Protein AF-A0A084SYF5-F1 (afdb_monomer)

Radius of gyration: 14.63 Å; Cα contacts (8 Å, |Δi|>4): 144; chains: 1; bounding box: 39×31×36 Å

pLDDT: mean 94.04, std 8.57, range [54.0, 98.5]

Mean predicted aligned error: 3.79 Å

Secondary structure (DSSP, 8-state):
-----EEEESHHHHHHHHHHTT--S--HHHHTT-EEEHHHHHHHHHHHHHS-HHHHTTSTT--GGGTTTHHHHHHHHHHHHHHHT-SEEEEES--HHHHHHHHHH-PPP-

Structure (mmCIF, N/CA/C/O backbone):
data_AF-A0A084SYF5-F1
#
_entry.id   AF-A0A084SYF5-F1
#
loop_
_atom_site.group_PDB
_atom_site.id
_atom_site.type_symbol
_atom_site.label_atom_id
_atom_site.label_alt_id
_atom_site.label_comp_id
_atom_site.label_asym_id
_atom_site.label_entity_id
_atom_site.label_seq_id
_atom_site.pdbx_PDB_ins_code
_atom_site.Cartn_x
_atom_site.Cartn_y
_atom_site.Cartn_z
_atom_site.occupancy
_atom_site.B_iso_or_equiv
_atom_site.auth_seq_id
_atom_site.auth_comp_id
_atom_site.auth_asym_id
_atom_site.auth_atom_id
_atom_site.pdbx_PDB_model_num
ATOM 1 N N . ARG A 1 1 ? -14.765 6.091 21.985 1.00 54.44 1 ARG A N 1
ATOM 2 C CA . ARG A 1 1 ? -14.442 6.034 20.538 1.00 54.44 1 ARG A CA 1
ATOM 3 C C . ARG A 1 1 ? -14.595 4.572 20.147 1.00 54.44 1 ARG A C 1
ATOM 5 O O . ARG A 1 1 ? -14.034 3.759 20.860 1.00 54.44 1 ARG A O 1
ATOM 12 N N . GLN A 1 2 ? -15.418 4.225 19.156 1.00 54.00 2 GLN A N 1
ATOM 13 C CA . GLN A 1 2 ? -15.383 2.860 18.613 1.00 54.00 2 GLN A CA 1
ATOM 14 C C . GLN A 1 2 ? -13.997 2.633 17.998 1.00 54.00 2 GLN A C 1
ATOM 16 O O . GLN A 1 2 ? -13.460 3.565 17.393 1.00 54.00 2 GLN A O 1
ATOM 21 N N . ASP A 1 3 ? -13.430 1.442 18.180 1.00 80.25 3 ASP A N 1
ATOM 22 C CA . ASP A 1 3 ? -12.159 1.040 17.576 1.00 80.25 3 ASP A CA 1
ATOM 23 C C . ASP A 1 3 ? -12.327 0.985 16.052 1.00 80.25 3 ASP A C 1
ATOM 25 O O . ASP A 1 3 ? -12.755 -0.016 15.477 1.00 80.25 3 ASP A O 1
ATOM 29 N N . ALA A 1 4 ? -12.074 2.113 15.390 1.00 87.94 4 ALA A N 1
ATOM 30 C CA . ALA A 1 4 ? -12.163 2.210 13.945 1.00 87.94 4 ALA A CA 1
ATOM 31 C C . ALA A 1 4 ? -11.005 1.431 13.310 1.00 87.94 4 ALA A C 1
ATOM 33 O O . ALA A 1 4 ? -9.852 1.556 13.719 1.00 87.94 4 ALA A O 1
ATOM 34 N N . VAL A 1 5 ? -11.309 0.642 12.282 1.00 92.44 5 VAL A N 1
ATOM 35 C CA . VAL A 1 5 ? -10.311 -0.112 11.520 1.00 92.44 5 VAL A CA 1
ATOM 36 C C . VAL A 1 5 ? -10.361 0.346 10.074 1.00 92.44 5 VAL A C 1
ATOM 38 O O . VAL A 1 5 ? -11.415 0.297 9.440 1.00 92.44 5 VAL A O 1
ATOM 41 N N . LEU A 1 6 ? -9.211 0.745 9.531 1.00 95.31 6 LEU A N 1
ATOM 42 C CA . LEU A 1 6 ? -9.073 0.981 8.101 1.00 95.31 6 LEU A CA 1
ATOM 43 C C . LEU A 1 6 ? -8.745 -0.338 7.398 1.00 95.31 6 LEU A C 1
ATOM 45 O O . LEU A 1 6 ? -7.733 -0.978 7.693 1.00 95.31 6 LEU A O 1
ATOM 49 N N . VAL A 1 7 ? -9.590 -0.722 6.444 1.00 96.44 7 VAL A N 1
ATOM 50 C CA . VAL A 1 7 ? -9.333 -1.843 5.536 1.00 96.44 7 VAL A CA 1
ATOM 51 C C . VAL A 1 7 ? -9.130 -1.285 4.135 1.00 96.44 7 VAL A C 1
ATOM 53 O O . VAL A 1 7 ? -10.068 -0.807 3.501 1.00 96.44 7 VAL A O 1
ATOM 56 N N . GLY A 1 8 ? -7.897 -1.345 3.647 1.00 95.12 8 GLY A N 1
ATOM 57 C CA . 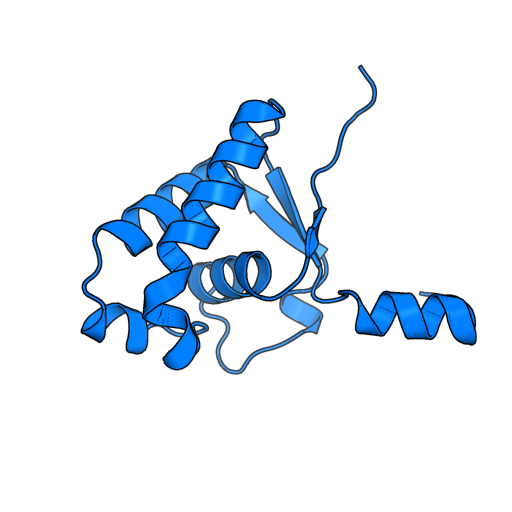GLY A 1 8 ? -7.585 -1.049 2.261 1.00 95.12 8 GLY A CA 1
ATOM 58 C C . GLY A 1 8 ? -7.979 -2.225 1.374 1.00 95.12 8 GLY A C 1
ATOM 59 O O . GLY A 1 8 ? -7.610 -3.370 1.645 1.00 95.12 8 GLY A O 1
ATOM 60 N N . ILE A 1 9 ? -8.643 -1.929 0.258 1.00 94.81 9 ILE A N 1
ATOM 61 C CA . ILE A 1 9 ? -8.941 -2.901 -0.799 1.00 94.81 9 ILE A CA 1
ATOM 62 C C . ILE A 1 9 ? -8.249 -2.532 -2.117 1.00 94.81 9 ILE A C 1
ATOM 64 O O . ILE A 1 9 ? -7.839 -1.390 -2.329 1.00 94.81 9 ILE A O 1
ATOM 68 N N . ALA A 1 10 ? -8.201 -3.497 -3.037 1.00 86.38 10 ALA A N 1
ATOM 69 C CA . ALA A 1 10 ? -7.762 -3.329 -4.423 1.00 86.38 10 ALA A CA 1
ATOM 70 C C . ALA A 1 10 ? -6.255 -3.057 -4.597 1.00 86.38 10 ALA A C 1
ATOM 72 O O . ALA A 1 10 ? -5.422 -3.377 -3.751 1.00 86.38 10 ALA A O 1
ATOM 73 N N . GLY A 1 11 ? -5.879 -2.557 -5.774 1.00 92.44 11 GLY A N 1
ATOM 74 C CA . GLY A 1 11 ? -4.508 -2.635 -6.262 1.00 92.44 11 GLY A CA 1
ATOM 75 C C . GLY A 1 11 ? -3.482 -1.842 -5.454 1.00 92.44 11 GLY A C 1
ATOM 76 O O . GLY A 1 11 ? -2.336 -2.262 -5.370 1.00 92.44 11 GLY A O 1
ATOM 77 N N . THR A 1 12 ? -3.801 -0.654 -4.939 1.00 96.38 12 THR A N 1
ATOM 78 C CA . THR A 1 12 ? -2.782 0.220 -4.317 1.00 96.38 12 THR A CA 1
ATOM 79 C C . THR A 1 12 ? -2.242 -0.390 -3.035 1.00 96.38 12 THR A C 1
ATOM 81 O O . THR A 1 12 ? -1.045 -0.632 -2.922 1.00 96.38 12 THR A O 1
ATOM 84 N N . VAL A 1 13 ? -3.137 -0.702 -2.102 1.00 97.00 13 VAL A N 1
ATOM 85 C CA . VAL A 1 13 ? -2.784 -1.288 -0.807 1.00 97.00 13 VAL A CA 1
ATOM 86 C C . VAL A 1 13 ? -2.114 -2.658 -0.964 1.00 97.00 13 VAL A C 1
ATOM 88 O O . VAL A 1 13 ? -1.117 -2.928 -0.302 1.00 97.00 13 VAL A O 1
ATOM 91 N N . THR A 1 14 ? -2.602 -3.497 -1.886 1.00 97.06 14 THR A N 1
ATOM 92 C CA . THR A 1 14 ? -2.022 -4.823 -2.140 1.00 97.06 14 THR A CA 1
ATOM 93 C C . THR A 1 14 ? -0.629 -4.706 -2.747 1.00 97.06 14 THR A C 1
ATOM 95 O O . THR A 1 14 ? 0.270 -5.407 -2.306 1.00 97.06 14 THR A O 1
ATOM 98 N N . THR A 1 15 ? -0.406 -3.771 -3.676 1.00 97.38 15 THR A N 1
ATOM 99 C CA . THR A 1 15 ? 0.922 -3.518 -4.254 1.00 97.38 15 THR A CA 1
ATOM 100 C C . THR A 1 15 ? 1.918 -2.957 -3.247 1.00 97.38 15 THR A C 1
ATOM 102 O O . THR A 1 15 ? 3.068 -3.378 -3.230 1.00 97.38 15 THR A O 1
ATOM 105 N N . LEU A 1 16 ? 1.505 -2.026 -2.385 1.00 98.00 16 LEU A N 1
ATOM 106 C CA . LEU A 1 16 ? 2.392 -1.515 -1.335 1.00 98.00 16 LEU A CA 1
ATOM 107 C C . LEU A 1 16 ? 2.796 -2.632 -0.369 1.00 98.00 16 LEU A C 1
ATOM 109 O O . LEU A 1 16 ? 3.959 -2.719 0.016 1.00 98.00 16 LEU A O 1
ATOM 113 N N . PHE A 1 17 ? 1.863 -3.531 -0.049 1.00 98.19 17 PHE A N 1
ATOM 114 C CA . PHE A 1 17 ? 2.143 -4.707 0.765 1.00 98.19 17 PHE A CA 1
ATOM 115 C C . PHE A 1 17 ? 3.099 -5.688 0.071 1.00 98.19 17 PHE A C 1
ATOM 117 O O . PHE A 1 17 ? 4.083 -6.115 0.673 1.00 98.19 17 PHE A O 1
ATOM 124 N N . THR A 1 18 ? 2.875 -6.022 -1.203 1.00 98.00 18 THR A N 1
ATOM 125 C CA . THR A 1 18 ? 3.768 -6.938 -1.929 1.00 98.00 18 THR A CA 1
ATOM 126 C C . THR A 1 18 ? 5.169 -6.364 -2.108 1.00 98.00 18 THR A C 1
ATOM 128 O O . THR A 1 18 ? 6.129 -7.103 -1.916 1.00 98.00 18 THR A O 1
ATOM 131 N N . VAL A 1 19 ? 5.310 -5.062 -2.385 1.00 97.62 19 VAL A N 1
ATOM 132 C CA . VAL A 1 19 ? 6.617 -4.381 -2.450 1.00 97.62 19 VAL A CA 1
ATOM 133 C C . VAL A 1 19 ? 7.321 -4.428 -1.094 1.00 97.62 19 VAL A C 1
ATOM 135 O O . VAL A 1 19 ? 8.481 -4.825 -1.011 1.00 97.62 19 VAL A O 1
ATOM 138 N N . ARG A 1 20 ? 6.613 -4.085 -0.010 1.00 97.75 20 ARG A N 1
ATOM 139 C CA . ARG A 1 20 ? 7.154 -4.077 1.358 1.00 97.75 20 ARG A CA 1
ATOM 140 C C . ARG A 1 20 ? 7.700 -5.432 1.805 1.00 97.75 20 ARG A C 1
ATOM 142 O O . ARG A 1 20 ? 8.680 -5.477 2.554 1.00 97.75 20 ARG A O 1
ATOM 149 N N . HIS A 1 21 ? 7.043 -6.509 1.381 1.00 96.88 21 HIS A N 1
ATOM 150 C CA . HIS A 1 21 ? 7.342 -7.884 1.780 1.00 96.88 21 HIS A CA 1
AT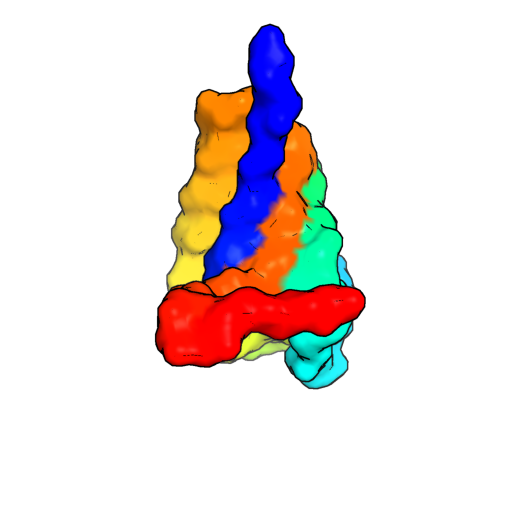OM 151 C C . HIS A 1 21 ? 8.007 -8.717 0.674 1.00 96.88 21 HIS A C 1
ATOM 153 O O . HIS A 1 21 ? 8.122 -9.933 0.835 1.00 96.88 21 HIS A O 1
ATOM 159 N N . ALA A 1 22 ? 8.429 -8.083 -0.428 1.00 95.50 22 ALA A N 1
ATOM 160 C CA . ALA A 1 22 ? 9.038 -8.727 -1.593 1.00 95.50 22 ALA A CA 1
ATOM 161 C C . ALA A 1 22 ? 8.271 -9.984 -2.064 1.00 95.50 22 ALA A C 1
ATOM 163 O O . ALA A 1 22 ? 8.843 -11.055 -2.260 1.00 95.50 22 ALA A O 1
ATOM 164 N N . ILE A 1 23 ? 6.947 -9.867 -2.192 1.00 96.25 23 ILE A N 1
ATOM 165 C CA . ILE A 1 23 ? 6.076 -10.957 -2.649 1.00 96.25 23 ILE A CA 1
ATOM 166 C C . ILE A 1 23 ? 6.042 -10.945 -4.177 1.00 96.25 23 ILE A C 1
ATOM 168 O O . ILE A 1 23 ? 5.311 -10.160 -4.784 1.00 96.25 23 ILE A O 1
ATOM 172 N N . ASP A 1 24 ? 6.841 -11.823 -4.775 1.00 94.06 24 ASP A N 1
ATOM 173 C CA . ASP A 1 24 ? 6.897 -12.071 -6.212 1.00 94.06 24 ASP A CA 1
ATOM 174 C C . ASP A 1 24 ? 7.245 -13.559 -6.449 1.00 94.06 24 ASP A C 1
ATOM 176 O O . ASP A 1 24 ? 8.279 -14.010 -5.945 1.00 94.06 24 ASP A O 1
ATOM 180 N N . PRO A 1 25 ? 6.394 -14.358 -7.127 1.00 94.75 25 PRO A N 1
ATOM 181 C CA . PRO A 1 25 ? 5.124 -13.984 -7.756 1.00 94.75 25 PRO A CA 1
ATOM 182 C C . PRO A 1 25 ? 4.028 -13.603 -6.748 1.00 94.75 25 PRO A C 1
ATOM 184 O O . PRO A 1 25 ? 4.110 -13.902 -5.557 1.00 94.75 25 PRO A O 1
ATOM 187 N N . TYR A 1 26 ? 2.983 -12.929 -7.241 1.00 93.56 26 TYR A N 1
ATOM 188 C CA . TYR A 1 26 ? 1.834 -12.515 -6.431 1.00 93.56 26 TYR A CA 1
ATOM 189 C C . TYR A 1 26 ? 1.144 -13.716 -5.757 1.00 93.56 26 TYR A C 1
ATOM 191 O O . TYR A 1 26 ? 0.751 -14.666 -6.433 1.00 93.56 26 TYR A O 1
ATOM 199 N N . ASP A 1 27 ? 0.932 -13.627 -4.441 1.00 94.69 27 ASP A N 1
ATOM 200 C CA . ASP A 1 27 ? 0.259 -14.643 -3.624 1.00 94.69 27 ASP A CA 1
ATOM 201 C C . ASP A 1 27 ? -0.877 -14.006 -2.804 1.00 94.69 27 ASP A C 1
ATOM 203 O O . ASP A 1 27 ? -0.643 -13.293 -1.823 1.00 94.69 27 ASP A O 1
ATOM 207 N N . ALA A 1 28 ? -2.123 -14.279 -3.204 1.00 92.75 28 ALA A N 1
ATOM 208 C CA . ALA A 1 28 ? -3.318 -13.724 -2.570 1.00 92.75 28 ALA A CA 1
ATOM 209 C C . ALA A 1 28 ? -3.477 -14.157 -1.103 1.00 92.75 28 ALA A C 1
ATOM 211 O O . ALA A 1 28 ? -3.987 -13.383 -0.294 1.00 92.75 28 ALA A O 1
ATOM 212 N N . ALA A 1 29 ? -3.037 -15.368 -0.740 1.00 93.50 29 ALA A N 1
ATOM 213 C CA . ALA A 1 29 ? -3.164 -15.879 0.622 1.00 93.50 29 ALA A CA 1
ATOM 214 C C . ALA A 1 29 ? -2.214 -15.151 1.579 1.00 93.50 29 ALA A C 1
ATOM 216 O O . ALA A 1 29 ? -2.576 -14.884 2.722 1.00 93.50 29 ALA A O 1
ATOM 217 N N . ARG A 1 30 ? -1.025 -14.767 1.096 1.00 94.62 30 ARG A N 1
ATOM 218 C CA . ARG A 1 30 ? -0.071 -13.948 1.862 1.00 94.62 30 ARG A CA 1
ATOM 219 C C . ARG A 1 30 ? -0.498 -12.486 1.976 1.00 94.62 30 ARG A C 1
ATOM 221 O O . ARG A 1 30 ? -0.156 -11.832 2.956 1.00 94.62 30 ARG A O 1
ATOM 228 N N . VAL A 1 31 ? -1.205 -11.966 0.974 1.00 96.25 31 VAL A N 1
ATOM 229 C CA . VAL A 1 31 ? -1.669 -10.569 0.934 1.00 96.25 31 VAL A CA 1
ATOM 230 C C . VAL A 1 31 ? -2.941 -10.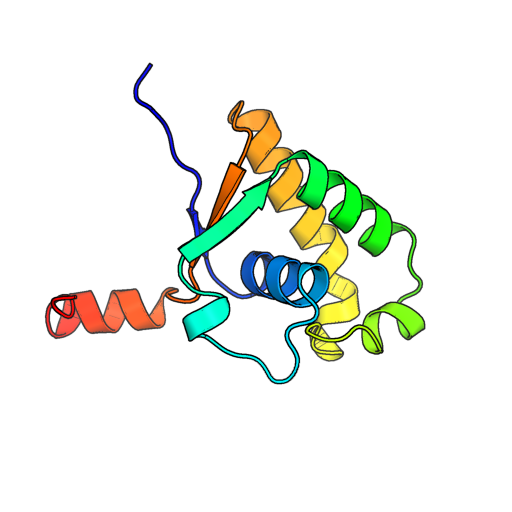369 1.762 1.00 96.25 31 VAL A C 1
ATOM 232 O O . VAL A 1 31 ? -3.071 -9.372 2.476 1.00 96.25 31 VAL A O 1
ATOM 235 N N . GLN A 1 32 ? -3.893 -11.299 1.673 1.00 95.44 32 GLN A N 1
ATOM 236 C CA . GLN A 1 32 ? -5.173 -11.201 2.364 1.00 95.44 32 GLN A CA 1
ATOM 237 C C . GLN A 1 32 ? -4.983 -11.187 3.884 1.00 95.44 32 GLN A C 1
ATOM 239 O O . GLN A 1 32 ? -4.425 -12.106 4.472 1.00 95.44 32 GLN A O 1
ATOM 244 N N . GLY A 1 33 ? -5.516 -10.159 4.542 1.00 93.69 33 GLY A N 1
ATOM 245 C CA . GLY A 1 33 ? -5.426 -10.012 5.993 1.00 93.69 33 GLY A CA 1
ATOM 246 C C . GLY A 1 33 ? -4.090 -9.453 6.487 1.00 93.69 33 GLY A C 1
ATOM 247 O O . GLY A 1 33 ? -3.953 -9.266 7.698 1.00 93.69 33 GLY A O 1
ATOM 248 N N . GLY A 1 34 ? -3.159 -9.135 5.578 1.00 96.88 34 GLY A N 1
ATOM 249 C CA . GLY A 1 34 ? -1.913 -8.438 5.882 1.00 96.88 34 GLY A CA 1
ATOM 250 C C . GLY A 1 34 ? -2.146 -7.086 6.559 1.00 96.88 34 GLY A C 1
ATOM 251 O O . GLY A 1 34 ? -3.264 -6.567 6.607 1.00 96.88 34 GLY A O 1
ATOM 252 N N . THR A 1 35 ? -1.091 -6.504 7.118 1.00 97.75 35 THR A N 1
ATOM 253 C CA . THR A 1 35 ? -1.153 -5.200 7.790 1.00 97.75 35 THR A CA 1
ATOM 254 C C . THR A 1 35 ? 0.021 -4.342 7.355 1.00 97.75 35 THR A C 1
ATOM 256 O O . THR A 1 35 ? 1.143 -4.830 7.307 1.00 97.75 35 THR A O 1
ATOM 259 N N . LEU A 1 36 ? -0.251 -3.071 7.067 1.00 98.12 36 LEU A N 1
ATOM 260 C CA . LEU A 1 36 ? 0.761 -2.033 6.920 1.00 98.12 36 LEU A CA 1
ATOM 261 C C . LEU A 1 36 ? 0.607 -1.041 8.067 1.00 98.12 36 LEU A C 1
ATOM 263 O O . LEU A 1 36 ? -0.486 -0.519 8.304 1.00 98.12 36 LEU A O 1
ATOM 267 N N . THR A 1 37 ? 1.693 -0.796 8.789 1.00 98.19 37 THR A N 1
ATOM 268 C CA . THR A 1 37 ? 1.737 0.254 9.812 1.00 98.19 37 THR A CA 1
ATOM 269 C C . THR A 1 37 ? 1.883 1.637 9.175 1.00 98.19 37 THR A C 1
ATOM 271 O O . THR A 1 37 ? 2.308 1.765 8.025 1.00 98.19 37 THR A O 1
ATOM 274 N N . LEU A 1 38 ? 1.552 2.685 9.930 1.00 98.19 38 LEU A N 1
ATOM 275 C CA . LEU A 1 38 ? 1.756 4.074 9.524 1.00 98.19 38 LEU A CA 1
ATOM 276 C C . LEU A 1 38 ? 3.221 4.323 9.141 1.00 98.19 38 LEU A C 1
ATOM 278 O O . LEU A 1 38 ? 3.479 4.820 8.053 1.00 98.19 38 LEU A O 1
ATOM 282 N N . ALA A 1 39 ? 4.167 3.883 9.975 1.00 98.25 39 ALA A N 1
ATOM 283 C CA . ALA A 1 39 ? 5.599 4.045 9.721 1.00 98.25 39 ALA A CA 1
ATOM 284 C C . ALA A 1 39 ? 6.059 3.332 8.435 1.00 98.25 39 ALA A C 1
ATOM 286 O O . ALA A 1 39 ? 6.860 3.864 7.668 1.00 98.25 39 ALA A O 1
ATOM 287 N N . GLU A 1 40 ? 5.532 2.134 8.161 1.00 98.25 40 GLU A N 1
ATOM 288 C CA . GLU A 1 40 ? 5.830 1.424 6.913 1.00 98.25 40 GLU A CA 1
ATOM 289 C C . GLU A 1 40 ? 5.252 2.143 5.698 1.00 98.25 40 GLU A C 1
ATOM 291 O O . GLU A 1 40 ? 5.912 2.211 4.664 1.00 98.25 40 GLU A O 1
ATOM 296 N N . LEU A 1 41 ? 4.046 2.701 5.807 1.00 98.06 41 LEU A N 1
ATOM 297 C CA . LEU A 1 41 ? 3.445 3.481 4.729 1.00 98.06 41 LEU A CA 1
ATOM 298 C C . LEU A 1 41 ? 4.157 4.809 4.496 1.00 98.06 41 LEU A C 1
ATOM 300 O O . LEU A 1 41 ? 4.290 5.205 3.343 1.00 98.06 41 LEU A O 1
ATOM 304 N N . GLU A 1 42 ? 4.659 5.461 5.542 1.00 98.50 42 GLU A N 1
ATOM 305 C CA . GLU A 1 42 ? 5.513 6.645 5.420 1.00 98.50 42 GLU A CA 1
ATOM 306 C C . GLU A 1 42 ? 6.794 6.318 4.653 1.00 98.50 42 GLU A C 1
ATOM 308 O O . GLU A 1 42 ? 7.099 6.979 3.660 1.00 98.50 42 GLU A O 1
ATOM 313 N N . ALA A 1 43 ? 7.495 5.250 5.048 1.00 98.38 43 ALA A N 1
ATOM 314 C CA . ALA A 1 43 ? 8.707 4.803 4.368 1.00 98.38 43 ALA A CA 1
ATOM 315 C C . ALA A 1 43 ? 8.440 4.403 2.907 1.00 98.38 43 ALA A C 1
ATOM 317 O O . ALA A 1 43 ? 9.193 4.783 2.010 1.00 98.38 43 ALA A O 1
ATOM 318 N N . LEU A 1 44 ? 7.352 3.672 2.644 1.00 97.94 44 LEU A N 1
ATOM 319 C CA . LEU A 1 44 ? 6.972 3.272 1.288 1.00 97.94 44 LEU A CA 1
ATOM 320 C C . LEU A 1 44 ? 6.585 4.475 0.429 1.00 97.94 44 LEU A C 1
ATOM 322 O O . LEU A 1 44 ? 7.024 4.558 -0.714 1.00 97.94 44 LEU A O 1
ATOM 326 N N . ALA A 1 45 ? 5.773 5.400 0.944 1.00 98.38 45 ALA A N 1
ATOM 327 C CA . ALA A 1 45 ? 5.364 6.588 0.202 1.00 98.38 45 ALA A CA 1
ATOM 328 C C . ALA A 1 45 ? 6.580 7.444 -0.169 1.00 98.38 45 ALA A C 1
ATOM 330 O O . ALA A 1 45 ? 6.716 7.848 -1.325 1.00 98.38 45 ALA A O 1
ATOM 331 N N . ASP A 1 46 ? 7.493 7.645 0.779 1.00 98.38 46 ASP A N 1
ATOM 332 C CA . ASP A 1 46 ? 8.745 8.358 0.559 1.00 98.38 46 ASP A CA 1
ATOM 333 C C . ASP A 1 46 ? 9.628 7.668 -0.496 1.00 98.38 46 ASP A C 1
ATOM 335 O O . ASP A 1 46 ? 10.035 8.297 -1.479 1.00 98.38 46 ASP A O 1
ATOM 339 N N . GLN A 1 47 ? 9.829 6.350 -0.371 1.00 97.88 47 GLN A N 1
ATOM 340 C CA . GLN A 1 47 ? 10.553 5.545 -1.357 1.00 97.88 47 GLN A CA 1
ATOM 341 C C . GLN A 1 47 ? 9.923 5.667 -2.753 1.00 97.88 47 GLN A C 1
ATOM 343 O O . GLN A 1 47 ? 10.635 5.892 -3.732 1.00 97.88 47 GLN A O 1
ATOM 348 N N . MET A 1 48 ? 8.596 5.537 -2.869 1.00 97.56 48 MET A N 1
ATOM 349 C CA . MET A 1 48 ? 7.897 5.606 -4.157 1.00 97.56 48 MET A CA 1
ATOM 350 C C . MET A 1 48 ? 8.005 6.995 -4.799 1.00 97.56 48 MET A C 1
ATOM 352 O O . MET A 1 48 ? 8.096 7.088 -6.023 1.00 97.56 48 MET A O 1
ATOM 356 N N . CYS A 1 49 ? 7.996 8.064 -3.999 1.00 97.62 49 CYS A N 1
ATOM 357 C CA . CYS A 1 49 ? 8.100 9.435 -4.499 1.00 97.62 49 CYS A CA 1
ATOM 358 C C . CYS A 1 49 ? 9.521 9.792 -4.950 1.00 97.62 49 CYS A C 1
ATOM 360 O O . CYS A 1 49 ? 9.683 10.534 -5.916 1.00 97.62 49 CYS A O 1
ATOM 362 N N . ARG A 1 50 ? 10.547 9.262 -4.273 1.00 97.69 50 ARG A N 1
ATOM 363 C CA . ARG A 1 50 ? 11.958 9.537 -4.591 1.00 97.69 50 ARG A CA 1
ATOM 364 C C . ARG A 1 50 ? 12.501 8.664 -5.719 1.00 97.69 50 ARG A C 1
ATOM 366 O O . ARG A 1 50 ? 13.411 9.084 -6.427 1.00 97.69 50 ARG A O 1
ATOM 373 N N . MET A 1 51 ? 11.952 7.464 -5.900 1.00 97.75 51 MET A N 1
ATOM 374 C CA . MET A 1 51 ? 12.445 6.507 -6.885 1.00 97.75 51 MET A CA 1
ATOM 375 C C . MET A 1 51 ? 12.028 6.882 -8.323 1.00 97.75 51 MET A C 1
ATOM 377 O O . MET A 1 51 ? 10.827 7.027 -8.610 1.00 97.75 51 MET A O 1
ATOM 381 N N . PRO A 1 52 ? 12.979 6.978 -9.273 1.00 98.06 52 PRO A N 1
ATOM 382 C CA . PRO A 1 52 ? 12.674 7.179 -10.686 1.00 98.06 52 PRO A CA 1
ATOM 383 C C . PRO A 1 52 ? 11.730 6.103 -11.234 1.00 98.06 52 PRO A C 1
ATOM 385 O O . PRO A 1 52 ? 11.763 4.946 -10.812 1.00 98.06 52 PRO A O 1
ATOM 388 N N . LEU A 1 53 ? 10.903 6.458 -12.221 1.00 98.19 53 LEU A N 1
ATOM 389 C CA . LEU A 1 53 ? 9.937 5.528 -12.821 1.00 98.19 53 LEU A CA 1
ATOM 390 C C . LEU A 1 53 ? 10.601 4.235 -13.328 1.00 98.19 53 LEU A C 1
ATOM 392 O O . LEU A 1 53 ? 10.092 3.145 -13.080 1.00 98.19 53 LEU A O 1
ATOM 396 N N . ALA A 1 54 ? 11.754 4.354 -13.992 1.00 98.12 54 ALA A N 1
ATOM 397 C CA . ALA A 1 54 ? 12.489 3.216 -14.544 1.00 98.12 54 ALA A CA 1
ATOM 398 C C . ALA A 1 54 ? 13.000 2.238 -13.469 1.00 98.12 54 ALA A C 1
ATOM 400 O O . ALA A 1 54 ? 13.160 1.051 -13.745 1.00 98.12 54 ALA A O 1
ATOM 401 N N . GLU A 1 55 ? 13.257 2.716 -12.250 1.00 98.00 55 GLU A N 1
ATOM 402 C CA . GLU A 1 55 ? 13.630 1.870 -11.113 1.00 98.00 55 GLU A CA 1
ATOM 403 C C . GLU A 1 55 ? 12.394 1.257 -10.458 1.00 98.00 55 GLU A C 1
ATOM 405 O O . GLU A 1 55 ? 12.374 0.053 -10.207 1.00 98.00 55 GLU A O 1
ATOM 410 N N . ARG A 1 56 ? 11.316 2.038 -10.289 1.00 97.62 56 ARG A N 1
ATOM 411 C CA . ARG A 1 56 ? 10.029 1.527 -9.787 1.00 97.62 56 ARG A CA 1
ATOM 412 C C . ARG A 1 56 ? 9.508 0.367 -10.629 1.00 97.62 56 ARG A C 1
ATOM 414 O O . ARG A 1 56 ? 9.029 -0.616 -10.079 1.00 97.62 56 ARG A O 1
ATOM 421 N N . GLN A 1 57 ? 9.645 0.438 -11.952 1.00 97.75 57 GLN A N 1
ATOM 422 C CA . GLN A 1 57 ? 9.238 -0.635 -12.869 1.00 97.75 57 GLN A CA 1
ATOM 423 C C . GLN A 1 57 ? 9.959 -1.973 -12.637 1.00 97.75 57 GLN A C 1
ATOM 425 O O . GLN A 1 57 ? 9.503 -2.989 -13.153 1.00 97.75 57 GLN A O 1
ATOM 430 N N . LYS A 1 58 ? 11.065 -1.982 -11.883 1.00 96.81 58 LYS A N 1
ATOM 431 C CA . LYS A 1 58 ? 11.862 -3.175 -11.567 1.00 96.81 58 LYS A CA 1
ATOM 432 C C . LYS A 1 58 ? 11.606 -3.711 -10.156 1.00 96.81 58 LYS A C 1
ATOM 434 O O . LYS A 1 58 ? 12.202 -4.718 -9.788 1.00 96.81 58 LYS A O 1
ATOM 439 N N . LEU A 1 59 ? 10.775 -3.043 -9.352 1.00 96.56 59 LEU A N 1
ATOM 440 C CA . LEU A 1 59 ? 10.512 -3.467 -7.979 1.00 96.56 59 LEU A CA 1
ATOM 441 C C . LEU A 1 59 ? 9.694 -4.770 -7.943 1.00 96.56 59 LEU A C 1
ATOM 443 O O . LEU A 1 59 ? 8.608 -4.814 -8.530 1.00 96.56 59 LEU A O 1
ATOM 447 N N . PRO A 1 60 ? 10.147 -5.798 -7.200 1.00 95.88 60 PRO A N 1
ATOM 448 C CA . PRO A 1 60 ? 9.360 -7.004 -6.970 1.00 95.88 60 PRO A CA 1
ATOM 449 C C . PRO A 1 60 ? 7.996 -6.670 -6.361 1.00 95.88 60 PRO A C 1
ATOM 451 O O . PRO A 1 60 ? 7.885 -5.832 -5.464 1.00 95.88 60 PRO A O 1
ATOM 454 N N . GLY A 1 61 ? 6.943 -7.314 -6.862 1.00 94.25 61 GLY A N 1
ATOM 455 C CA . GLY A 1 61 ? 5.576 -7.085 -6.394 1.00 94.25 61 GLY A CA 1
ATOM 456 C C . GLY A 1 61 ? 4.895 -5.817 -6.935 1.00 94.25 61 GLY A C 1
ATOM 457 O O . GLY A 1 61 ? 3.709 -5.622 -6.654 1.00 94.25 61 GLY A O 1
ATOM 458 N N . LEU A 1 62 ? 5.576 -4.984 -7.736 1.00 96.75 62 LEU A N 1
ATOM 459 C CA . LEU A 1 62 ? 4.992 -3.834 -8.438 1.00 96.75 62 LEU A CA 1
ATOM 460 C C . LEU A 1 62 ? 4.879 -4.119 -9.938 1.00 96.75 62 LEU A C 1
ATOM 462 O O . LEU A 1 62 ? 5.865 -4.255 -10.652 1.00 96.75 62 LEU A O 1
ATOM 466 N N . GLN A 1 63 ? 3.647 -4.152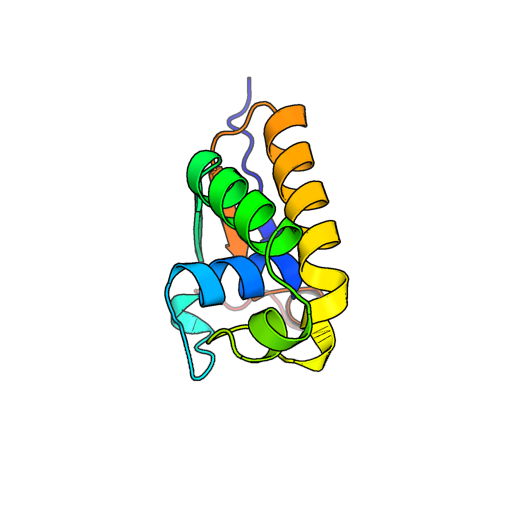 -10.447 1.00 95.56 63 GLN A N 1
ATOM 467 C CA . GLN A 1 63 ? 3.426 -4.280 -11.887 1.00 95.56 63 GLN A CA 1
ATOM 468 C C . GLN A 1 63 ? 3.959 -3.035 -12.622 1.00 95.56 63 GLN A C 1
ATOM 470 O O . GLN A 1 63 ? 3.543 -1.924 -12.276 1.00 95.56 63 GLN A O 1
ATOM 475 N N . PRO A 1 64 ? 4.772 -3.179 -13.689 1.00 96.44 64 PRO A N 1
ATOM 476 C CA . PRO A 1 64 ? 5.384 -2.039 -14.379 1.00 96.44 64 PRO A CA 1
ATOM 477 C C . PRO A 1 64 ? 4.382 -0.989 -14.878 1.00 96.44 64 PRO A C 1
ATOM 479 O O . PRO A 1 64 ? 4.645 0.208 -14.803 1.00 96.44 64 PRO A O 1
ATOM 482 N N . LYS A 1 65 ? 3.191 -1.424 -15.318 1.00 96.88 65 LYS A N 1
ATOM 483 C CA . LYS A 1 65 ? 2.096 -0.547 -15.783 1.00 96.88 65 LYS A CA 1
ATOM 484 C C . LYS A 1 65 ? 1.454 0.304 -14.683 1.00 96.88 65 LYS A C 1
ATOM 486 O O . LYS A 1 65 ? 0.601 1.125 -14.982 1.00 96.88 65 LYS A O 1
ATOM 491 N N . ARG A 1 66 ? 1.789 0.046 -13.419 1.00 96.88 66 ARG A N 1
ATOM 492 C CA . ARG A 1 66 ? 1.293 0.790 -12.255 1.00 96.88 66 ARG A CA 1
ATOM 493 C C . ARG A 1 66 ? 2.387 1.621 -11.596 1.00 96.88 66 ARG A C 1
ATOM 495 O O . ARG A 1 66 ? 2.119 2.300 -10.607 1.00 96.88 66 ARG A O 1
ATOM 502 N N . ALA A 1 67 ? 3.617 1.525 -12.100 1.00 97.62 67 ALA A N 1
ATOM 503 C CA . ALA A 1 67 ? 4.777 2.127 -11.473 1.00 97.62 67 ALA A CA 1
ATOM 504 C C . ALA A 1 67 ? 4.693 3.653 -11.442 1.00 97.62 67 ALA A C 1
ATOM 506 O O . ALA A 1 67 ? 5.187 4.241 -10.493 1.00 97.62 67 ALA A O 1
ATOM 507 N N . ASP A 1 68 ? 4.045 4.286 -12.415 1.00 97.81 68 ASP A N 1
ATOM 508 C CA . ASP A 1 68 ? 3.831 5.732 -12.513 1.00 97.81 68 ASP A CA 1
ATOM 509 C C . ASP A 1 68 ? 2.810 6.258 -11.493 1.00 97.81 68 ASP A C 1
ATOM 511 O O . ASP A 1 68 ? 3.071 7.271 -10.845 1.00 97.81 68 ASP A O 1
ATOM 515 N N . VAL A 1 69 ? 1.704 5.538 -11.291 1.00 97.94 69 VAL A N 1
ATOM 516 C CA . VAL A 1 69 ? 0.591 5.952 -10.418 1.00 97.94 69 VAL A CA 1
ATOM 517 C C . VAL A 1 69 ? 0.747 5.539 -8.953 1.00 97.94 69 VAL A C 1
ATOM 519 O O . VAL A 1 69 ? 0.077 6.101 -8.083 1.00 97.94 69 VAL A O 1
ATOM 522 N N . ILE A 1 70 ? 1.612 4.566 -8.641 1.00 98.06 70 ILE A N 1
ATOM 523 C CA . ILE A 1 70 ? 1.727 4.038 -7.273 1.00 98.06 70 ILE A CA 1
ATOM 524 C C . ILE A 1 70 ? 2.118 5.079 -6.203 1.00 98.06 70 ILE A C 1
ATOM 526 O O . ILE A 1 70 ? 1.5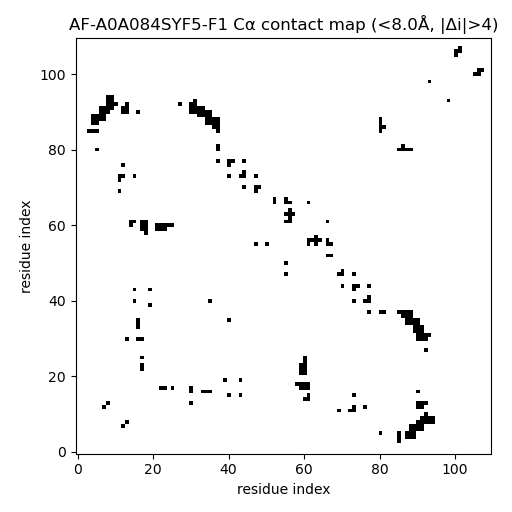67 4.971 -5.106 1.00 98.06 70 ILE A O 1
ATOM 530 N N . PRO A 1 71 ? 2.957 6.114 -6.453 1.00 98.44 71 PRO A N 1
ATOM 531 C CA . PRO A 1 71 ? 3.283 7.094 -5.414 1.00 98.44 71 PRO A CA 1
ATOM 532 C C . PRO A 1 71 ? 2.067 7.916 -4.992 1.00 98.44 71 PRO A C 1
ATOM 534 O O . PRO A 1 71 ? 1.848 8.114 -3.801 1.00 98.44 71 PRO A O 1
ATOM 537 N N . ALA A 1 72 ? 1.230 8.333 -5.949 1.00 98.38 72 ALA A N 1
ATOM 538 C CA . ALA A 1 72 ? 0.002 9.063 -5.647 1.00 98.38 72 ALA A CA 1
ATOM 539 C C . ALA A 1 72 ? -0.945 8.210 -4.789 1.00 98.38 72 ALA A C 1
ATOM 541 O O . ALA A 1 72 ? -1.486 8.680 -3.792 1.00 98.38 72 ALA A O 1
ATOM 542 N N . GLY A 1 73 ? -1.084 6.924 -5.128 1.00 98.00 73 GLY A N 1
ATOM 543 C CA . GLY A 1 73 ? -1.855 5.981 -4.322 1.00 98.00 73 GLY A CA 1
ATOM 544 C C . GLY A 1 73 ? -1.296 5.791 -2.905 1.00 98.00 73 GLY A C 1
ATOM 545 O O . GLY A 1 73 ? -2.073 5.716 -1.954 1.00 98.00 73 GLY A O 1
ATOM 546 N N . ALA A 1 74 ? 0.031 5.734 -2.756 1.00 98.19 74 ALA A N 1
ATOM 547 C CA . ALA A 1 74 ? 0.692 5.619 -1.457 1.00 98.19 74 ALA A CA 1
ATOM 548 C C . ALA A 1 74 ? 0.423 6.836 -0.566 1.00 98.19 74 ALA A C 1
ATOM 550 O O . ALA A 1 74 ? 0.055 6.666 0.594 1.00 98.19 74 ALA A O 1
ATOM 551 N N . LEU A 1 75 ? 0.524 8.046 -1.126 1.00 98.50 75 LEU A N 1
ATOM 552 C CA . LEU A 1 75 ? 0.227 9.290 -0.414 1.00 98.50 75 LEU A CA 1
ATOM 553 C C . LEU A 1 75 ? -1.240 9.367 0.015 1.00 98.50 75 LEU A C 1
ATOM 555 O O . LEU A 1 75 ? -1.517 9.683 1.166 1.00 98.50 75 LEU A O 1
ATOM 559 N N . ILE A 1 76 ? -2.185 9.015 -0.864 1.00 98.12 76 ILE A N 1
ATOM 560 C CA . ILE A 1 76 ? -3.616 9.007 -0.516 1.00 98.12 76 ILE A CA 1
ATOM 561 C C . ILE A 1 76 ? -3.885 8.057 0.658 1.00 98.12 76 ILE A C 1
ATOM 563 O O . ILE A 1 76 ? -4.606 8.416 1.589 1.00 98.12 76 ILE A O 1
ATOM 567 N N . LEU A 1 77 ? -3.307 6.852 0.637 1.00 97.81 77 LEU A N 1
ATOM 568 C CA . LEU A 1 77 ? -3.485 5.882 1.718 1.00 97.81 77 LEU A CA 1
ATOM 569 C C . LEU A 1 77 ? -2.847 6.360 3.031 1.00 97.81 77 LEU A C 1
ATOM 571 O O . LEU A 1 77 ? -3.460 6.223 4.090 1.00 97.81 77 LEU A O 1
ATOM 575 N N . LEU A 1 78 ? -1.646 6.938 2.956 1.00 98.31 78 LEU A N 1
ATOM 576 C CA . LEU A 1 78 ? -0.940 7.510 4.100 1.00 98.31 78 LEU A CA 1
ATOM 577 C C . LEU A 1 78 ? -1.745 8.644 4.750 1.00 98.31 78 LEU A C 1
ATOM 579 O O . LEU A 1 78 ? -1.999 8.614 5.954 1.00 98.31 78 LEU A O 1
ATOM 583 N N . GLU A 1 79 ? -2.204 9.611 3.958 1.00 98.19 79 GLU A N 1
ATOM 584 C CA . GLU A 1 79 ? -2.985 10.738 4.472 1.00 98.19 79 GLU A CA 1
ATOM 585 C C . GLU A 1 79 ? -4.356 10.298 4.991 1.00 98.19 79 GLU A C 1
ATOM 587 O O . GLU A 1 79 ? -4.843 10.845 5.976 1.00 98.19 79 GLU A O 1
ATOM 592 N N . SER 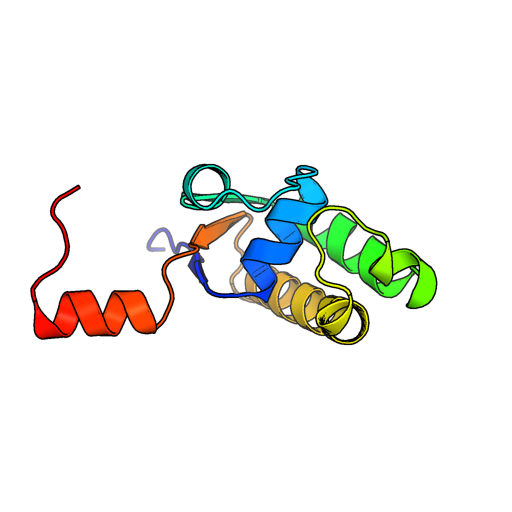A 1 80 ? -4.949 9.248 4.415 1.00 97.06 80 SER A N 1
ATOM 593 C CA . SER A 1 80 ? -6.180 8.654 4.953 1.00 97.06 80 SER A CA 1
ATOM 594 C C . SER A 1 80 ? -5.972 8.092 6.365 1.00 97.06 80 SER A C 1
ATOM 596 O O . SER A 1 80 ? -6.802 8.321 7.241 1.00 97.06 80 SER A O 1
ATOM 598 N N . LEU A 1 81 ? -4.859 7.391 6.619 1.00 96.62 81 LEU A N 1
ATOM 599 C CA . LEU A 1 81 ? -4.503 6.906 7.962 1.00 96.62 81 LEU A CA 1
ATOM 600 C C . LEU A 1 81 ? -4.309 8.054 8.953 1.00 96.62 81 LEU A C 1
ATOM 602 O O . LEU A 1 81 ? -4.884 8.020 10.043 1.00 96.62 81 LEU A O 1
ATOM 606 N N . ARG A 1 82 ? -3.546 9.081 8.556 1.00 97.31 82 ARG A N 1
ATOM 607 C CA . ARG A 1 82 ? -3.287 10.269 9.382 1.00 97.31 82 ARG A CA 1
ATOM 608 C C . ARG A 1 82 ? -4.574 11.019 9.713 1.00 97.31 82 ARG A C 1
ATOM 610 O O . ARG A 1 82 ? -4.822 11.309 10.880 1.00 97.31 82 ARG A O 1
ATOM 617 N N . ALA A 1 83 ? -5.421 11.269 8.715 1.00 97.06 83 ALA A N 1
ATOM 618 C CA . ALA A 1 83 ? -6.693 11.967 8.886 1.00 97.06 83 ALA A CA 1
ATOM 619 C C . ALA A 1 83 ? -7.661 11.215 9.813 1.00 97.06 83 ALA A C 1
ATOM 621 O O . ALA A 1 83 ? -8.426 11.836 10.550 1.00 97.06 83 ALA A O 1
ATOM 622 N N . LEU A 1 84 ? -7.613 9.880 9.804 1.00 95.94 84 LEU A N 1
ATOM 623 C CA . LEU A 1 84 ? -8.415 9.035 10.690 1.00 95.94 84 LEU A CA 1
ATOM 624 C C . LEU A 1 84 ? -7.786 8.842 12.082 1.00 95.94 84 LEU A C 1
ATOM 626 O O . LEU A 1 84 ? -8.447 8.297 12.967 1.00 95.94 84 LEU A O 1
ATOM 630 N N . GLY A 1 85 ? -6.541 9.284 12.298 1.00 96.38 85 GLY A N 1
ATOM 631 C CA . GLY A 1 85 ? -5.804 9.070 13.545 1.00 96.38 85 GLY A CA 1
ATOM 632 C C . GLY A 1 85 ? -5.521 7.591 13.824 1.00 96.38 85 GLY A C 1
ATOM 633 O O . GLY A 1 85 ? -5.565 7.167 14.977 1.00 96.38 85 GLY A O 1
ATOM 634 N N . LEU A 1 86 ? -5.298 6.799 12.772 1.00 96.75 86 LEU A N 1
ATOM 635 C CA . LEU A 1 86 ? -5.081 5.356 12.847 1.00 96.75 86 LEU A CA 1
ATOM 636 C C . LEU A 1 86 ? -3.618 5.003 12.559 1.00 96.75 86 LEU A C 1
ATOM 638 O O . LEU A 1 86 ? -2.982 5.578 11.679 1.00 96.75 86 LEU A O 1
ATOM 642 N N . GLU A 1 87 ? -3.096 3.998 13.260 1.00 96.88 87 GLU A N 1
ATOM 643 C CA . GLU A 1 87 ? -1.691 3.582 13.133 1.00 96.88 87 GLU A CA 1
ATOM 644 C C . GLU A 1 87 ? -1.472 2.437 12.139 1.00 96.88 87 GLU A C 1
ATOM 646 O O . GLU A 1 87 ? -0.330 2.057 11.871 1.00 96.88 87 GLU A O 1
ATOM 651 N N . ARG A 1 88 ? -2.546 1.807 11.646 1.00 97.06 88 ARG A N 1
ATOM 652 C CA . ARG A 1 88 ? -2.471 0.576 10.846 1.00 97.06 88 ARG A CA 1
ATOM 653 C C . ARG A 1 88 ? -3.608 0.474 9.838 1.00 97.06 88 ARG A C 1
ATOM 655 O O . ARG A 1 88 ? -4.755 0.785 10.149 1.00 97.06 88 ARG A O 1
ATOM 662 N N . CYS A 1 89 ? -3.289 -0.045 8.657 1.00 97.50 89 CYS A N 1
ATOM 663 C CA . CYS A 1 89 ? -4.243 -0.420 7.620 1.00 97.50 89 CYS A CA 1
ATOM 664 C C . CYS A 1 89 ? -4.191 -1.933 7.398 1.00 97.50 89 CYS A C 1
ATOM 666 O O . CYS A 1 89 ? -3.114 -2.495 7.180 1.00 97.50 89 CYS A O 1
ATOM 668 N N . ARG A 1 90 ? -5.351 -2.598 7.429 1.00 97.56 90 ARG A N 1
ATOM 669 C CA . ARG A 1 90 ? -5.467 -4.004 7.025 1.00 97.56 90 ARG A CA 1
ATOM 670 C C . ARG A 1 90 ? -5.612 -4.103 5.514 1.00 97.56 90 ARG A C 1
ATOM 672 O O . ARG A 1 90 ? -6.350 -3.337 4.901 1.00 97.56 90 ARG A O 1
ATOM 679 N N . VAL A 1 91 ? -4.947 -5.083 4.925 1.00 97.44 91 VAL A N 1
ATOM 680 C CA . VAL A 1 91 ? -4.925 -5.323 3.484 1.00 97.44 91 VAL A CA 1
ATOM 681 C C . VAL A 1 91 ? -5.944 -6.401 3.137 1.00 97.44 91 VAL A C 1
ATOM 683 O O . VAL A 1 91 ? -5.964 -7.474 3.740 1.00 97.44 91 VAL A O 1
ATOM 686 N N . SER A 1 92 ? -6.795 -6.126 2.153 1.00 95.31 92 SER A N 1
ATOM 687 C CA . SER A 1 92 ? -7.715 -7.108 1.588 1.00 95.31 92 SER A CA 1
ATOM 688 C C . SER A 1 92 ? -7.546 -7.171 0.073 1.00 95.31 92 SER A C 1
ATOM 690 O O . SER A 1 92 ? -7.768 -6.191 -0.640 1.00 95.31 92 SER A O 1
ATOM 692 N N . ASP A 1 93 ? -7.196 -8.354 -0.425 1.00 92.12 93 ASP A N 1
ATOM 693 C CA . ASP A 1 93 ? -7.254 -8.678 -1.853 1.00 92.12 93 ASP A CA 1
ATOM 694 C C . ASP A 1 93 ? -8.714 -8.778 -2.345 1.00 92.12 93 ASP A C 1
ATOM 696 O O . ASP A 1 93 ? -9.042 -8.580 -3.519 1.00 92.12 93 ASP A O 1
ATOM 700 N N . ARG A 1 94 ? -9.651 -8.994 -1.417 1.00 90.56 94 ARG A N 1
ATOM 701 C CA . ARG A 1 94 ? -11.076 -9.082 -1.729 1.00 90.56 94 ARG A CA 1
ATOM 702 C C . ARG A 1 94 ? -11.678 -7.697 -1.973 1.00 90.56 94 ARG A C 1
ATOM 704 O O . ARG A 1 94 ? -12.039 -6.994 -1.033 1.00 90.56 94 ARG A O 1
ATOM 711 N N . GLY A 1 95 ? -11.767 -7.313 -3.248 1.00 88.69 95 GLY A N 1
ATOM 712 C CA . GLY A 1 95 ? -12.423 -6.085 -3.717 1.00 88.69 95 GLY A CA 1
ATOM 713 C C . GLY A 1 95 ? -13.846 -6.294 -4.259 1.00 88.69 95 GLY A C 1
ATOM 714 O O . GLY A 1 95 ? -14.529 -7.262 -3.931 1.00 88.69 95 GLY A O 1
ATOM 715 N N . LEU A 1 96 ? -14.280 -5.403 -5.158 1.00 92.12 96 LEU A N 1
ATOM 716 C CA . LEU A 1 96 ? -15.658 -5.339 -5.673 1.00 92.12 96 LEU A CA 1
ATOM 717 C C . LEU A 1 96 ? -16.189 -6.665 -6.242 1.00 92.12 96 LEU A C 1
ATOM 719 O O . LEU A 1 96 ? -17.334 -7.026 -5.995 1.00 92.12 96 LEU A O 1
ATOM 723 N N . ARG A 1 97 ? -15.353 -7.412 -6.975 1.00 92.12 97 ARG A N 1
ATOM 724 C CA . ARG A 1 97 ? -15.750 -8.705 -7.563 1.00 92.12 97 ARG A CA 1
ATOM 725 C C . ARG A 1 97 ? -16.148 -9.724 -6.492 1.00 92.12 97 ARG A C 1
ATOM 727 O O . ARG A 1 97 ? -17.136 -10.425 -6.664 1.00 92.12 97 ARG A O 1
ATOM 734 N N . TRP A 1 98 ? -15.428 -9.756 -5.372 1.00 91.19 98 TRP A N 1
ATOM 735 C CA . TRP A 1 98 ? -15.776 -10.605 -4.232 1.00 91.19 98 TRP A CA 1
ATOM 736 C C . TRP A 1 98 ? -17.057 -10.134 -3.545 1.00 91.19 98 TRP A C 1
ATOM 738 O O . TRP A 1 98 ? -17.882 -10.962 -3.173 1.00 91.19 98 TRP A O 1
ATOM 748 N N . GLY A 1 99 ? -17.255 -8.816 -3.445 1.00 90.38 99 GLY A N 1
ATOM 749 C CA . GLY A 1 99 ? -18.509 -8.237 -2.961 1.00 90.38 99 GLY A CA 1
ATOM 750 C C . GLY A 1 99 ? -19.713 -8.653 -3.811 1.00 90.38 99 GLY A C 1
ATOM 751 O O . GLY A 1 99 ? -20.728 -9.069 -3.264 1.00 90.38 99 GLY A O 1
ATOM 752 N N . LEU A 1 100 ? -19.584 -8.626 -5.142 1.00 94.88 100 LEU A N 1
ATOM 753 C CA . LEU A 1 100 ? -20.641 -9.061 -6.060 1.00 94.88 100 LEU A CA 1
ATOM 754 C C . LEU A 1 100 ? -20.951 -10.558 -5.919 1.00 94.88 100 LEU A C 1
ATOM 756 O O . LEU A 1 100 ? -22.120 -10.937 -5.891 1.00 94.88 100 LEU A O 1
ATOM 760 N N . LEU A 1 101 ? -19.921 -11.403 -5.809 1.00 94.25 101 LEU A N 1
ATOM 761 C CA . LEU A 1 101 ? -20.103 -12.838 -5.576 1.00 94.25 101 LEU A CA 1
ATOM 762 C C . LEU A 1 101 ? -20.846 -13.094 -4.260 1.00 94.25 101 LEU A C 1
ATOM 764 O O . LEU A 1 101 ? -21.833 -13.824 -4.259 1.00 94.25 101 LEU A O 1
ATOM 768 N N . ALA A 1 102 ? -20.426 -12.444 -3.171 1.00 92.75 102 ALA A N 1
ATOM 769 C CA . ALA A 1 102 ? -21.074 -12.576 -1.870 1.00 92.75 102 ALA A CA 1
ATOM 770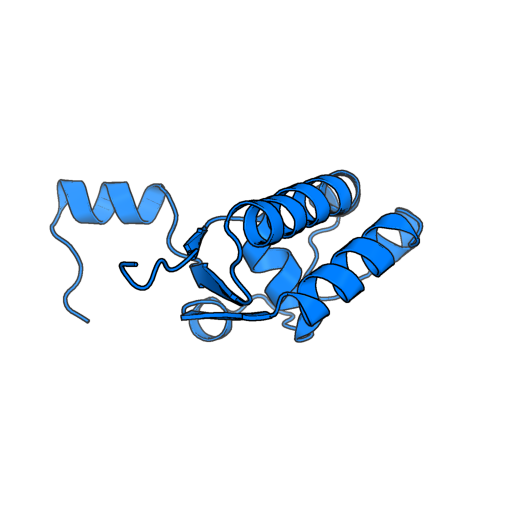 C C . ALA A 1 102 ? -22.526 -12.075 -1.889 1.00 92.75 102 ALA A C 1
ATOM 772 O O . ALA A 1 102 ? -23.410 -12.721 -1.335 1.00 92.75 102 ALA A O 1
ATOM 773 N N . TYR A 1 103 ? -22.787 -10.956 -2.569 1.00 92.88 103 TYR A N 1
ATOM 774 C CA . TYR A 1 103 ? -24.135 -10.421 -2.741 1.00 92.88 103 TYR A CA 1
ATOM 775 C C . TYR A 1 103 ? -25.043 -11.384 -3.521 1.00 92.88 103 TYR A C 1
ATOM 777 O O . TYR A 1 103 ? -26.201 -11.575 -3.161 1.00 92.88 103 TYR A O 1
ATOM 785 N N . ARG A 1 104 ? -24.522 -12.013 -4.584 1.00 95.62 104 ARG A N 1
ATOM 786 C CA . ARG A 1 104 ? -25.312 -12.868 -5.481 1.00 95.62 104 ARG A CA 1
ATOM 787 C C . ARG A 1 104 ? -25.498 -14.301 -4.977 1.00 95.62 104 ARG A C 1
ATOM 789 O O . ARG A 1 104 ? -26.512 -14.916 -5.320 1.00 95.62 104 ARG A O 1
ATOM 796 N N . PHE A 1 105 ? -24.525 -14.840 -4.244 1.00 95.38 105 PHE A N 1
ATOM 797 C CA . PHE A 1 105 ? -24.452 -16.262 -3.882 1.00 95.38 105 PHE A CA 1
ATOM 798 C C . PHE A 1 105 ? -24.318 -16.521 -2.372 1.00 95.38 105 PHE A C 1
ATOM 800 O O . PHE A 1 105 ? -24.276 -17.677 -1.962 1.00 95.38 105 PHE A O 1
ATOM 807 N N . GLY A 1 106 ? -24.279 -15.473 -1.546 1.00 89.06 106 GLY A N 1
ATOM 808 C CA . GLY A 1 106 ? -23.950 -15.569 -0.126 1.00 89.06 106 GLY A CA 1
ATOM 809 C C . GLY A 1 106 ? -22.443 -15.465 0.114 1.00 89.06 106 GLY A C 1
ATOM 810 O O . GLY A 1 106 ? -21.625 -15.822 -0.736 1.00 89.06 106 GLY A O 1
ATOM 811 N N . ALA A 1 107 ? -22.059 -14.929 1.274 1.00 79.00 107 ALA A N 1
ATOM 812 C CA . ALA A 1 107 ? -20.652 -14.850 1.644 1.00 79.00 107 ALA A CA 1
ATOM 813 C C . ALA A 1 107 ? -20.094 -16.269 1.874 1.00 79.00 107 ALA A C 1
ATOM 815 O O . ALA A 1 107 ? -20.742 -17.057 2.568 1.00 79.00 107 ALA A O 1
ATOM 816 N N . PRO A 1 108 ? -18.913 -16.610 1.324 1.00 68.81 108 PRO A N 1
ATOM 817 C CA . PRO A 1 108 ? -18.274 -17.880 1.636 1.00 68.81 108 PRO A CA 1
ATOM 818 C C . PRO A 1 108 ? -18.041 -17.969 3.148 1.00 68.81 108 PRO A C 1
ATOM 820 O O . PRO A 1 108 ? -17.477 -17.047 3.743 1.00 68.81 108 PRO A O 1
ATOM 823 N N . GLN A 1 109 ? -18.506 -19.060 3.759 1.00 57.28 109 GLN A N 1
ATOM 824 C CA . GLN A 1 109 ? -18.203 -19.374 5.153 1.00 57.28 109 GLN A CA 1
ATOM 825 C C . GLN A 1 109 ? -16.709 -19.699 5.228 1.00 57.28 109 GLN A C 1
ATOM 827 O O . GLN A 1 109 ? -16.217 -20.516 4.450 1.00 57.28 109 GLN A O 1
ATOM 832 N N . SER A 1 110 ? -15.997 -18.953 6.073 1.00 56.62 110 SER A N 1
ATOM 833 C CA . SER A 1 110 ? -14.558 -19.092 6.324 1.00 56.62 110 SER A CA 1
ATOM 834 C C . SER A 1 110 ? -14.187 -20.476 6.824 1.00 56.62 110 SER A C 1
ATOM 836 O O . SER A 1 110 ? -14.9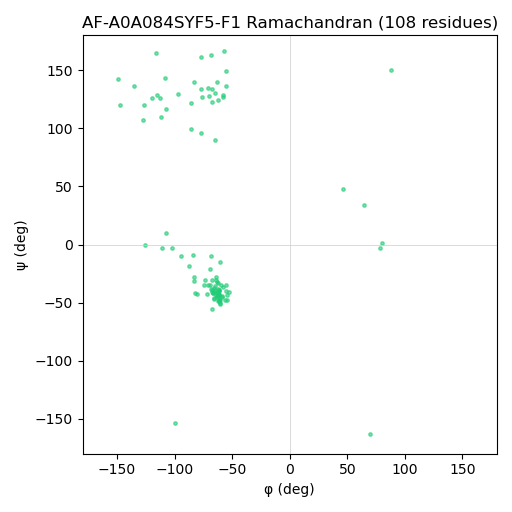27 -20.957 7.712 1.00 56.62 110 SER A O 1
#

Solvent-accessible surface area (backbone atoms only — not comparable to full-atom values): 6193 Å² total; per-residue (Å²): 129,81,90,82,76,51,71,39,53,39,68,57,46,48,30,55,50,21,43,77,67,60,34,64,74,84,52,65,78,74,44,41,74,29,76,45,41,46,69,57,39,51,53,48,24,52,50,46,66,70,47,53,58,81,57,39,40,68,39,52,36,41,59,53,94,46,33,80,58,45,30,62,46,34,46,54,55,41,50,51,30,60,77,67,73,45,62,53,36,35,25,31,68,70,32,71,71,52,52,51,48,26,72,75,73,49,67,83,83,128

Organism: NCBI:txid1406225

Nearest PDB structures (foldseek):
  1t6c-assembly1_A  TM=9.716E-01  e=7.361E-08  Aquifex aeolicus VF5
  3cer-assembly4_D  TM=9.153E-01  e=1.367E-05  Bifidobacterium longum NCC2705
  3cer-assembly5_E  TM=9.026E-01  e=1.455E-05  Bifidobacterium longum NCC2705
  7epq-assembly1_A  TM=8.290E-01  e=2.109E-04  Porphyromonas gingivalis ATCC 33277
  7epq-assembly1_B  TM=8.249E-01  e=2.245E-04  Porphyromonas gingivalis ATCC 33277

Foldseek 3Di:
DPPDAAADEDDQQLLLVCLLVLDPPDDQVVQAFDKDFLVSLVVSLVCLVPDDLVVQCVGRSRPSVCSVVNSVSSVVVNVVCVVVVHGMYTYHHDDDVLVVCCVVPNHDDD

InterPro domains:
  IPR003695 Ppx/GppA phosphatase, N-terminal [PF02541] (10-101)
  IPR043129 ATPase, nucleotide binding domain [SSF53067] (5-103)
  IPR050273 GppA/Ppx guanosine pentaphosphate hydrolase [PTHR30005] (4-104)

Sequence (110 aa):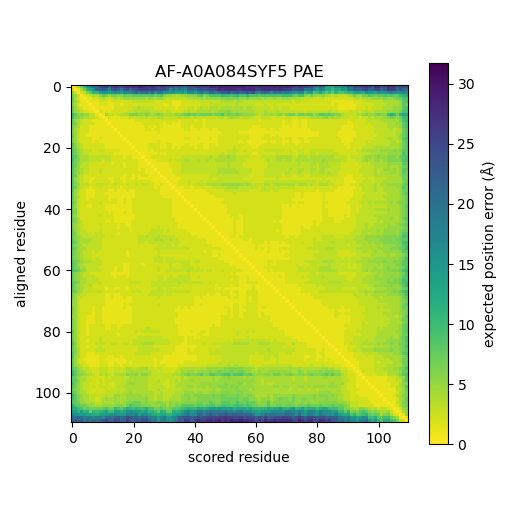
RQDAVLVGIAGTVTTLFTVRHAIDPYDAARVQGGTLTLAELEALADQMCRMPLAERQKLPGLQPKRADVIPAGALILLESLRALGLERCRVSDRGLRWGLLAYRFGAPQS